Protein AF-A0A1I2WTQ1-F1 (afdb_monomer_lite)

Structure (mmCIF, N/CA/C/O backbone):
data_AF-A0A1I2WTQ1-F1
#
_entry.id   AF-A0A1I2WTQ1-F1
#
loop_
_atom_site.group_PDB
_atom_site.id
_atom_site.type_symbol
_atom_site.label_atom_id
_atom_site.label_alt_id
_atom_site.label_comp_id
_atom_site.label_asym_id
_atom_site.label_entity_id
_atom_site.label_seq_id
_atom_site.pdbx_PDB_ins_code
_atom_site.Cartn_x
_atom_site.Cartn_y
_atom_site.Cartn_z
_atom_site.occupancy
_atom_site.B_iso_or_equiv
_atom_site.auth_seq_id
_atom_site.auth_comp_id
_atom_site.auth_asym_id
_atom_site.auth_atom_id
_atom_site.pdbx_PDB_model_num
ATOM 1 N N . MET A 1 1 ? 12.953 -8.438 24.489 1.00 41.16 1 MET A N 1
ATOM 2 C CA . MET A 1 1 ? 12.276 -7.144 24.295 1.00 41.16 1 MET A CA 1
ATOM 3 C C . MET A 1 1 ? 11.115 -7.416 23.364 1.00 41.16 1 MET A C 1
AT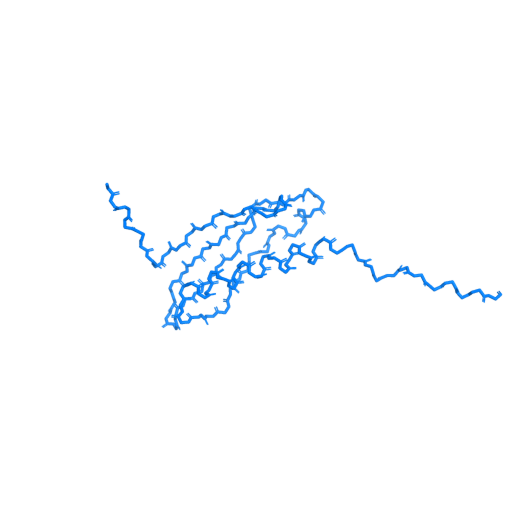OM 5 O O . MET A 1 1 ? 11.358 -7.878 22.263 1.00 41.16 1 MET A O 1
ATOM 9 N N . GLN A 1 2 ? 9.882 -7.321 23.861 1.00 37.66 2 GLN A N 1
ATOM 10 C CA . GLN A 1 2 ? 8.686 -7.475 23.035 1.00 37.66 2 GLN A CA 1
ATOM 11 C C . GLN A 1 2 ? 8.432 -6.116 22.392 1.00 37.66 2 GLN A C 1
ATOM 13 O O . GLN A 1 2 ? 8.081 -5.168 23.091 1.00 37.66 2 GLN A O 1
ATOM 18 N N . GLU A 1 3 ? 8.693 -6.004 21.094 1.00 44.84 3 GLU A N 1
ATOM 19 C CA . GLU A 1 3 ? 8.280 -4.845 20.311 1.00 44.84 3 GLU A CA 1
ATOM 20 C C . GLU A 1 3 ? 6.750 -4.790 20.360 1.00 44.84 3 GLU A C 1
ATOM 22 O O . GLU A 1 3 ? 6.052 -5.660 19.838 1.00 44.84 3 GLU A O 1
ATOM 27 N N . GLN A 1 4 ? 6.229 -3.811 21.101 1.00 39.19 4 GLN A N 1
ATOM 28 C CA . GLN A 1 4 ? 4.823 -3.437 21.066 1.00 39.19 4 GLN A CA 1
ATOM 29 C C . GLN A 1 4 ? 4.533 -2.934 19.654 1.00 39.19 4 GLN A C 1
ATOM 31 O O . GLN A 1 4 ? 4.738 -1.765 19.343 1.00 39.19 4 GLN A O 1
ATOM 36 N N . TYR A 1 5 ? 4.072 -3.832 18.789 1.00 40.84 5 TYR A N 1
ATOM 37 C CA . TYR A 1 5 ? 3.409 -3.451 17.556 1.00 40.84 5 TYR A CA 1
ATOM 38 C C . TYR A 1 5 ? 2.127 -2.720 17.950 1.00 40.84 5 TYR A C 1
ATOM 40 O O . TYR A 1 5 ? 1.118 -3.339 18.293 1.00 40.84 5 TYR A O 1
ATOM 48 N N . SER A 1 6 ? 2.179 -1.391 17.955 1.00 43.34 6 SER A N 1
ATOM 49 C CA . SER A 1 6 ? 0.983 -0.562 17.954 1.00 43.34 6 SER A CA 1
ATOM 50 C C . SER A 1 6 ? 0.174 -0.934 16.713 1.00 43.34 6 SER A C 1
ATOM 52 O O . SER A 1 6 ? 0.453 -0.471 15.613 1.00 43.34 6 SER A O 1
ATOM 54 N N . LEU A 1 7 ? -0.834 -1.790 16.894 1.00 48.22 7 LEU A N 1
ATOM 55 C CA . LEU A 1 7 ? -1.783 -2.244 15.866 1.00 48.22 7 LEU A CA 1
ATOM 56 C C . LEU A 1 7 ? -2.511 -1.092 15.137 1.00 48.22 7 LEU A C 1
ATOM 58 O O . LEU A 1 7 ? -3.206 -1.345 14.158 1.00 48.22 7 LEU A O 1
ATOM 62 N N . ALA A 1 8 ? -2.362 0.150 15.608 1.00 47.19 8 ALA A N 1
ATOM 63 C CA . ALA A 1 8 ? -2.997 1.346 15.065 1.00 47.19 8 ALA A CA 1
ATOM 64 C C . ALA A 1 8 ? -2.308 1.912 13.806 1.00 47.19 8 ALA A C 1
ATOM 66 O O . ALA A 1 8 ? -2.941 2.648 13.054 1.00 47.19 8 ALA A O 1
ATOM 67 N N . THR A 1 9 ? -1.045 1.560 13.550 1.00 57.44 9 THR A N 1
ATOM 68 C CA . THR A 1 9 ? -0.284 2.038 12.384 1.00 57.44 9 THR A CA 1
ATOM 69 C C . THR A 1 9 ? 0.669 0.945 11.918 1.00 57.44 9 THR A C 1
ATOM 71 O O . THR A 1 9 ? 1.803 0.854 12.385 1.00 57.44 9 THR A O 1
ATOM 74 N N . ALA A 1 10 ? 0.188 0.073 11.034 1.00 66.75 10 ALA A N 1
ATOM 75 C CA . ALA A 1 10 ? 1.056 -0.841 10.304 1.00 66.75 10 ALA A CA 1
ATOM 76 C C . ALA A 1 10 ? 1.622 -0.090 9.096 1.00 66.75 10 ALA A C 1
ATOM 78 O O . ALA A 1 10 ? 0.841 0.417 8.298 1.00 66.75 10 ALA A O 1
ATOM 79 N N . ASP A 1 11 ? 2.945 -0.010 9.001 1.00 79.62 11 ASP A N 1
ATOM 80 C CA . ASP A 1 11 ? 3.682 0.436 7.821 1.00 79.62 11 ASP A CA 1
ATOM 81 C C . ASP A 1 11 ? 4.482 -0.768 7.315 1.00 79.62 11 ASP A C 1
ATOM 83 O O . ASP A 1 11 ? 5.332 -1.301 8.032 1.00 79.62 11 ASP A O 1
ATOM 87 N N . GLU A 1 12 ? 4.146 -1.263 6.127 1.00 87.31 12 GLU A N 1
ATOM 88 C CA . GLU A 1 12 ? 4.827 -2.393 5.502 1.00 87.31 12 GLU A CA 1
ATOM 89 C C . GLU A 1 12 ? 5.293 -2.006 4.104 1.00 87.31 12 GLU A C 1
ATOM 91 O O . GLU A 1 12 ? 4.495 -1.666 3.235 1.00 87.31 12 GLU A O 1
ATOM 96 N N . THR A 1 13 ? 6.594 -2.134 3.857 1.00 90.38 13 THR A N 1
ATOM 97 C CA . THR A 1 13 ? 7.136 -2.056 2.500 1.00 90.38 13 THR A CA 1
ATOM 98 C C . THR A 1 13 ? 7.247 -3.454 1.913 1.00 90.38 13 THR A C 1
ATOM 100 O O . THR A 1 13 ? 7.868 -4.339 2.504 1.00 90.38 13 THR A O 1
ATOM 103 N N . ARG A 1 14 ? 6.678 -3.646 0.724 1.00 90.31 14 ARG A N 1
ATOM 104 C CA . ARG A 1 14 ? 6.636 -4.927 0.031 1.00 90.31 14 ARG A CA 1
ATOM 105 C C . ARG A 1 14 ? 7.169 -4.805 -1.387 1.00 90.31 14 ARG A C 1
ATOM 107 O O . ARG A 1 14 ? 6.871 -3.860 -2.113 1.00 90.31 14 ARG A O 1
ATOM 114 N N . THR A 1 15 ? 7.920 -5.826 -1.788 1.00 91.69 15 THR A N 1
ATOM 115 C CA . THR A 1 15 ? 8.416 -5.986 -3.155 1.00 91.69 15 THR A CA 1
ATOM 116 C C . THR A 1 15 ? 7.676 -7.129 -3.827 1.00 91.69 15 THR A C 1
ATOM 118 O O . THR A 1 15 ? 7.624 -8.240 -3.300 1.00 91.69 15 THR A O 1
ATOM 121 N N . THR A 1 16 ? 7.093 -6.869 -4.991 1.00 89.19 16 THR A N 1
ATOM 122 C CA . THR A 1 16 ? 6.411 -7.868 -5.817 1.00 89.19 16 THR A CA 1
ATOM 123 C C . THR A 1 16 ? 6.808 -7.642 -7.266 1.00 89.19 16 THR A C 1
ATOM 125 O O . THR A 1 16 ? 6.511 -6.596 -7.823 1.00 89.19 16 THR A O 1
ATOM 128 N N . ASP A 1 17 ? 7.492 -8.612 -7.876 1.00 86.19 17 ASP A N 1
ATOM 129 C CA . ASP A 1 17 ? 7.888 -8.566 -9.294 1.00 86.19 17 ASP A CA 1
ATOM 130 C C . ASP A 1 17 ? 8.697 -7.328 -9.717 1.00 86.19 17 ASP A C 1
ATOM 132 O O . ASP A 1 17 ? 8.494 -6.754 -10.779 1.00 86.19 17 ASP A O 1
ATOM 136 N N . GLY A 1 18 ? 9.597 -6.865 -8.852 1.00 87.62 18 GLY A N 1
ATOM 137 C CA . GLY A 1 18 ? 10.379 -5.653 -9.116 1.00 87.62 18 GLY A CA 1
ATOM 138 C C . GLY A 1 18 ? 9.614 -4.342 -8.898 1.00 87.62 18 GLY A C 1
ATOM 139 O O . GLY A 1 18 ? 10.220 -3.280 -8.994 1.00 87.62 18 GLY A O 1
ATOM 140 N N . TYR A 1 19 ? 8.332 -4.399 -8.531 1.00 89.81 19 TYR A N 1
ATOM 141 C CA . TYR A 1 19 ? 7.586 -3.258 -8.009 1.00 89.81 19 TYR A CA 1
ATOM 142 C C . TYR A 1 19 ? 7.732 -3.206 -6.491 1.00 89.81 19 TYR A C 1
ATOM 144 O O . TYR A 1 19 ? 7.556 -4.215 -5.805 1.00 89.81 19 TYR A O 1
ATOM 152 N N . VAL A 1 20 ? 8.041 -2.028 -5.965 1.00 91.56 20 VAL A N 1
ATOM 153 C CA . VAL A 1 20 ? 8.180 -1.758 -4.536 1.00 91.56 20 VAL A CA 1
ATOM 154 C C . VAL A 1 20 ? 7.108 -0.766 -4.132 1.00 91.56 20 VAL A C 1
ATOM 156 O O . VAL A 1 20 ? 7.013 0.322 -4.700 1.00 91.56 20 VAL A O 1
ATOM 159 N N . TYR A 1 21 ? 6.315 -1.131 -3.136 1.00 91.62 21 TYR A N 1
ATOM 160 C CA . TYR A 1 21 ? 5.257 -0.288 -2.602 1.00 91.62 21 TYR A CA 1
ATOM 161 C C . TYR A 1 21 ? 5.210 -0.368 -1.084 1.00 91.62 21 TYR A C 1
ATOM 163 O O . TYR A 1 21 ? 5.602 -1.365 -0.480 1.00 91.62 21 TYR A O 1
ATOM 171 N N . ASN A 1 22 ? 4.719 0.698 -0.475 1.00 92.50 22 ASN A N 1
ATOM 172 C CA . ASN A 1 22 ? 4.417 0.777 0.938 1.00 92.50 22 ASN A CA 1
ATOM 173 C C . ASN A 1 22 ? 2.904 0.674 1.144 1.00 92.50 22 ASN A C 1
ATOM 175 O O . ASN A 1 22 ? 2.131 1.252 0.380 1.00 92.50 22 ASN A O 1
ATOM 179 N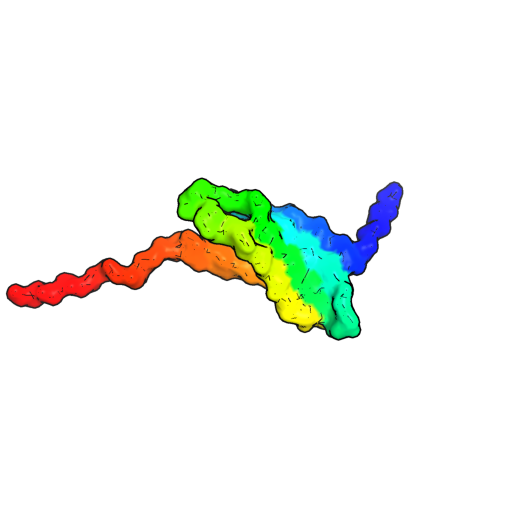 N . VAL A 1 23 ? 2.497 -0.063 2.171 1.00 92.69 23 VAL A N 1
ATOM 180 C CA . VAL A 1 23 ? 1.138 -0.083 2.697 1.00 92.69 23 VAL A CA 1
ATOM 181 C C . VAL A 1 23 ? 1.183 0.486 4.103 1.00 92.69 23 VAL A C 1
ATOM 183 O O . VAL A 1 23 ? 1.791 -0.108 4.992 1.00 92.69 23 VAL A O 1
ATOM 186 N N . SER A 1 24 ? 0.491 1.598 4.313 1.00 92.06 24 SER A N 1
ATOM 187 C CA . SER A 1 24 ? 0.301 2.193 5.630 1.00 92.06 24 SER A CA 1
ATOM 188 C C . SER A 1 24 ? -1.167 2.131 6.034 1.00 92.06 24 SER A C 1
ATOM 190 O O . SER A 1 24 ? -2.056 2.381 5.227 1.00 92.06 24 SER A O 1
ATOM 192 N N . VAL A 1 25 ? -1.458 1.784 7.284 1.00 92.50 25 VAL A N 1
ATOM 193 C CA . VAL A 1 25 ? -2.826 1.802 7.822 1.00 92.50 25 VAL A CA 1
ATOM 194 C C . VAL A 1 25 ? -2.988 2.953 8.784 1.00 92.50 25 VAL A C 1
ATOM 196 O O . VAL A 1 25 ? -2.143 3.173 9.650 1.00 92.50 25 VAL A O 1
ATOM 199 N N . LYS A 1 26 ? -4.125 3.634 8.674 1.00 91.00 26 LYS A N 1
ATOM 200 C CA . LYS A 1 26 ? -4.585 4.615 9.649 1.00 91.00 26 LYS A CA 1
ATOM 201 C C . LYS A 1 26 ? -5.959 4.233 10.183 1.00 91.00 26 LYS A C 1
ATOM 203 O O . LYS A 1 26 ? -6.840 3.800 9.434 1.00 91.00 26 LYS A O 1
ATOM 208 N N . GLU A 1 27 ? -6.141 4.430 11.479 1.00 91.69 27 GLU A N 1
ATOM 209 C CA . GLU A 1 27 ? -7.462 4.446 12.097 1.00 91.69 27 GLU A CA 1
ATOM 210 C C . GLU A 1 27 ? -8.187 5.745 11.708 1.00 91.69 27 GLU A C 1
ATOM 212 O O . GLU A 1 27 ? -7.612 6.836 11.713 1.00 91.69 27 GLU A O 1
ATOM 217 N N . VAL A 1 28 ? -9.450 5.618 11.318 1.00 91.00 28 VAL A N 1
ATOM 218 C CA . VAL A 1 28 ? -10.367 6.703 10.955 1.00 91.00 28 VAL A CA 1
ATOM 219 C C . VAL A 1 28 ? -11.645 6.557 11.791 1.00 91.00 28 VAL A C 1
ATOM 221 O O . VAL A 1 28 ? -11.888 5.475 12.322 1.00 91.00 28 VAL A O 1
ATOM 224 N N . PRO A 1 29 ? -12.498 7.591 11.912 1.00 91.75 29 PRO A N 1
ATOM 225 C CA . PRO A 1 29 ? -13.672 7.539 12.794 1.00 91.75 29 PRO A CA 1
ATOM 226 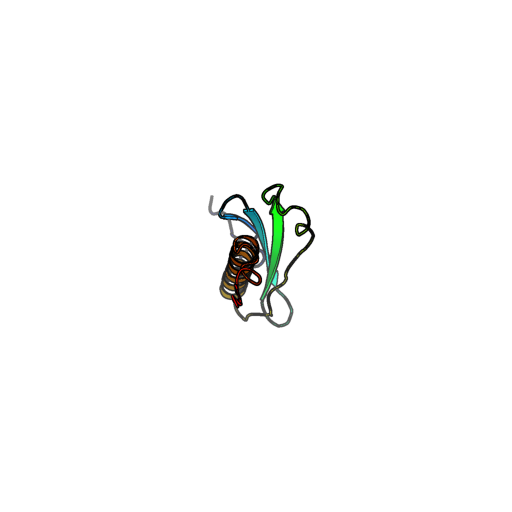C C . PRO A 1 29 ? -14.593 6.322 12.588 1.00 91.75 29 PRO A C 1
ATOM 228 O O . PRO A 1 29 ? -15.193 5.840 13.544 1.00 91.75 29 PRO A O 1
ATOM 231 N N . ASP A 1 30 ? -14.665 5.802 11.361 1.00 89.81 30 ASP A N 1
ATOM 232 C CA . ASP A 1 30 ? -15.528 4.682 10.968 1.00 89.81 30 ASP A CA 1
ATOM 233 C C . ASP A 1 30 ? -14.799 3.322 10.866 1.00 89.81 30 ASP A C 1
ATOM 235 O O . ASP A 1 30 ? -15.389 2.328 10.432 1.00 89.81 30 ASP A O 1
ATOM 239 N N . GLY A 1 31 ? -13.517 3.246 11.244 1.00 93.19 31 GLY A N 1
ATOM 240 C CA . GLY A 1 31 ? -12.725 2.012 11.204 1.00 93.19 31 GLY A 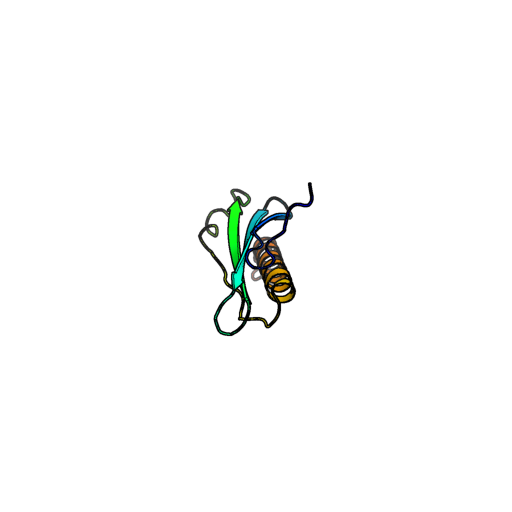CA 1
ATOM 241 C C . GLY A 1 31 ? -11.277 2.238 10.776 1.00 93.19 31 GLY A C 1
ATOM 242 O O . GLY A 1 31 ? -10.565 3.057 11.338 1.00 93.19 31 GLY A O 1
ATOM 243 N N . PHE A 1 32 ? -10.817 1.495 9.775 1.00 92.94 32 PHE A N 1
ATOM 244 C CA . PHE A 1 32 ? -9.437 1.509 9.298 1.00 92.94 32 PHE A CA 1
ATOM 245 C C . PHE A 1 32 ? -9.393 1.695 7.788 1.00 92.94 32 PHE A C 1
ATOM 247 O O . PHE A 1 32 ? -10.166 1.079 7.055 1.00 92.94 32 PHE A O 1
ATOM 254 N N . GLN A 1 33 ? -8.456 2.512 7.324 1.00 93.94 33 GLN A N 1
ATOM 255 C CA . GLN A 1 33 ? -8.136 2.674 5.909 1.00 93.94 33 GLN A CA 1
ATOM 256 C C . GLN A 1 33 ? -6.666 2.359 5.691 1.00 93.94 33 GLN A C 1
ATOM 258 O O . GLN A 1 33 ? -5.824 2.728 6.511 1.00 93.94 33 GLN A O 1
ATOM 263 N N . ALA A 1 34 ? -6.364 1.707 4.577 1.00 93.75 34 ALA A N 1
ATOM 264 C CA . ALA A 1 34 ? -4.999 1.474 4.144 1.00 93.75 34 ALA A CA 1
ATOM 265 C C . ALA A 1 34 ? -4.679 2.385 2.961 1.00 93.75 34 ALA A C 1
ATOM 267 O O . ALA A 1 34 ? -5.500 2.573 2.063 1.00 93.75 34 ALA A O 1
ATOM 268 N N . GLN A 1 35 ? -3.484 2.949 2.966 1.00 93.06 35 GLN A N 1
ATOM 269 C CA . GLN A 1 35 ? -2.916 3.711 1.876 1.00 93.06 35 GLN A CA 1
ATOM 270 C C . GLN A 1 35 ? -1.779 2.902 1.259 1.00 93.06 35 GLN A C 1
ATOM 272 O O . GLN A 1 35 ? -0.873 2.454 1.953 1.00 93.06 35 GLN A O 1
ATOM 277 N N . LEU A 1 36 ? -1.846 2.734 -0.053 1.00 92.56 36 LEU A N 1
ATOM 278 C CA . LEU A 1 36 ? -0.822 2.147 -0.896 1.00 92.56 36 LEU A CA 1
ATOM 279 C C . LEU A 1 36 ? -0.044 3.278 -1.575 1.00 92.56 36 LEU A C 1
ATOM 281 O O . LEU A 1 36 ? -0.647 4.137 -2.218 1.00 92.56 36 LEU A O 1
ATOM 285 N N . VAL A 1 37 ? 1.282 3.254 -1.475 1.00 90.62 37 VAL A N 1
ATOM 286 C CA . VAL A 1 37 ? 2.172 4.214 -2.141 1.00 90.62 37 VAL A CA 1
ATOM 287 C C . VAL A 1 37 ? 3.260 3.460 -2.893 1.00 90.62 37 VAL A C 1
ATOM 289 O O . VAL A 1 37 ? 3.995 2.674 -2.297 1.00 90.62 37 VAL A O 1
ATOM 292 N N . TRP A 1 38 ? 3.399 3.703 -4.194 1.00 90.62 38 TRP A N 1
ATOM 293 C CA . TRP A 1 38 ? 4.495 3.134 -4.978 1.00 90.62 38 TRP A CA 1
ATOM 294 C C . TRP A 1 38 ? 5.806 3.855 -4.657 1.00 90.62 38 TRP A C 1
ATOM 296 O O . TRP A 1 38 ? 5.904 5.072 -4.756 1.00 90.62 38 TRP A O 1
ATOM 306 N N . ILE A 1 39 ? 6.826 3.094 -4.264 1.00 89.25 39 ILE A N 1
ATOM 307 C CA . ILE A 1 39 ? 8.170 3.610 -3.963 1.00 89.25 39 ILE A CA 1
ATOM 308 C C . ILE A 1 39 ? 9.061 3.502 -5.200 1.00 89.25 39 ILE A C 1
ATOM 310 O O . ILE A 1 39 ? 9.844 4.398 -5.505 1.00 89.25 39 ILE A O 1
ATOM 314 N N . SER A 1 40 ? 8.981 2.370 -5.897 1.00 86.81 40 SER A N 1
ATOM 315 C CA . SER A 1 40 ? 9.787 2.093 -7.079 1.00 86.81 40 SER A CA 1
ATOM 316 C C . SER A 1 40 ? 9.054 1.120 -7.990 1.00 86.81 40 SER A C 1
ATOM 318 O O . SER A 1 40 ? 8.322 0.245 -7.534 1.00 86.81 40 SER A O 1
ATOM 320 N N . MET A 1 41 ? 9.256 1.266 -9.288 1.00 85.81 41 MET A N 1
ATOM 321 C CA . MET A 1 41 ? 8.722 0.376 -10.309 1.00 85.81 41 MET A CA 1
ATOM 322 C C . MET A 1 41 ? 9.743 0.269 -11.446 1.00 85.81 41 MET A C 1
ATOM 324 O O . MET A 1 41 ? 10.612 1.143 -11.559 1.00 85.81 41 MET A O 1
ATOM 328 N N . PRO A 1 42 ? 9.674 -0.780 -12.283 1.00 84.44 42 PRO A N 1
ATOM 329 C CA . PRO A 1 42 ? 10.527 -0.897 -13.459 1.00 84.44 42 PRO A CA 1
ATOM 330 C C . PRO A 1 42 ? 10.482 0.375 -14.319 1.00 84.44 42 PRO A C 1
ATOM 332 O O . PRO A 1 42 ? 9.430 1.000 -14.454 1.00 84.44 42 PRO A O 1
ATOM 335 N N . ALA A 1 43 ? 11.620 0.755 -14.912 1.00 77.75 43 ALA A N 1
ATOM 336 C CA . ALA A 1 43 ? 11.774 2.014 -15.653 1.00 77.75 43 ALA A CA 1
ATOM 337 C C . ALA A 1 43 ? 10.727 2.198 -16.769 1.00 77.75 43 ALA A C 1
ATOM 339 O O . ALA A 1 43 ? 10.277 3.310 -17.024 1.00 77.75 43 ALA A O 1
ATOM 340 N N . GLU A 1 44 ? 10.280 1.094 -17.368 1.00 73.19 44 GLU A N 1
ATOM 341 C CA . GLU A 1 44 ? 9.235 1.028 -18.400 1.00 73.19 44 GLU A CA 1
ATOM 342 C C . GLU A 1 44 ? 7.837 1.455 -17.907 1.00 73.19 44 GLU A C 1
ATOM 344 O O . GLU A 1 44 ? 6.901 1.548 -18.700 1.00 73.19 44 GLU A O 1
ATOM 349 N N . ARG A 1 45 ? 7.671 1.674 -16.596 1.00 72.19 45 ARG A N 1
ATOM 350 C CA . ARG A 1 45 ? 6.392 1.992 -15.947 1.00 72.19 45 ARG A CA 1
ATOM 351 C C . ARG A 1 45 ? 6.424 3.242 -15.074 1.00 72.19 45 ARG A C 1
ATOM 353 O O . ARG A 1 45 ? 5.367 3.620 -14.584 1.00 72.19 45 ARG A O 1
ATOM 360 N N . MET A 1 46 ? 7.572 3.921 -14.933 1.00 69.19 46 MET A N 1
ATOM 361 C CA . MET A 1 46 ? 7.742 5.111 -14.071 1.00 69.19 46 MET A CA 1
ATOM 362 C C . MET A 1 46 ? 6.748 6.253 -14.348 1.00 69.19 46 MET A C 1
ATOM 364 O O . MET A 1 46 ? 6.548 7.105 -13.489 1.00 69.19 46 MET A O 1
ATOM 368 N N . GLU A 1 47 ? 6.091 6.251 -15.506 1.00 68.31 47 GLU A N 1
ATOM 369 C CA . GLU A 1 47 ? 5.017 7.180 -15.878 1.00 68.31 47 GLU A CA 1
ATOM 370 C C . GLU A 1 47 ? 3.779 7.077 -14.959 1.00 68.31 47 GLU A C 1
ATOM 372 O O . GLU A 1 47 ? 2.984 8.011 -14.888 1.00 68.31 47 GLU A O 1
ATOM 377 N N . HIS A 1 48 ? 3.629 5.967 -14.225 1.00 65.12 48 HIS A N 1
ATOM 378 C CA . HIS A 1 48 ? 2.499 5.683 -13.332 1.00 65.12 48 HIS A CA 1
ATOM 379 C C . HIS A 1 48 ? 2.840 5.788 -11.830 1.00 65.12 48 HIS A C 1
ATOM 381 O O . HIS A 1 48 ? 2.021 5.415 -10.991 1.00 65.12 48 HIS A O 1
ATOM 387 N N . LEU A 1 49 ? 4.036 6.279 -11.472 1.00 65.81 49 LEU A N 1
ATOM 388 C CA . LEU A 1 49 ? 4.564 6.258 -10.095 1.00 65.81 49 LEU A CA 1
ATOM 389 C C . LEU A 1 49 ? 3.799 7.166 -9.111 1.00 65.81 49 LEU A C 1
ATOM 391 O O . LEU A 1 49 ? 3.834 6.913 -7.911 1.00 65.81 49 LEU A O 1
ATOM 395 N N . ASP A 1 50 ? 3.075 8.180 -9.589 1.00 61.69 50 ASP A N 1
ATOM 396 C CA . ASP A 1 50 ? 2.417 9.181 -8.726 1.00 61.69 50 ASP A CA 1
ATOM 397 C C . ASP A 1 50 ? 1.085 8.704 -8.101 1.00 61.69 50 ASP A C 1
ATOM 399 O O . ASP A 1 50 ? 0.367 9.461 -7.449 1.00 61.69 50 ASP A O 1
ATOM 403 N N . GLU A 1 51 ? 0.715 7.437 -8.293 1.00 71.00 51 GLU A N 1
ATOM 404 C CA . GLU A 1 51 ? -0.585 6.927 -7.862 1.00 71.00 51 GLU A CA 1
ATOM 405 C C . GLU A 1 51 ? -0.544 6.427 -6.407 1.00 71.00 51 GLU A C 1
ATOM 407 O O . GLU A 1 51 ? -0.296 5.254 -6.128 1.00 71.00 51 GLU A O 1
ATOM 412 N N . ALA A 1 52 ? -0.815 7.316 -5.449 1.00 84.25 52 ALA A N 1
ATOM 413 C CA . ALA A 1 52 ? -1.190 6.888 -4.103 1.00 84.25 52 ALA A CA 1
ATOM 414 C C . ALA A 1 52 ? -2.651 6.410 -4.113 1.00 84.25 52 ALA A C 1
ATOM 416 O O . ALA A 1 52 ? -3.562 7.166 -4.455 1.00 84.25 52 ALA A O 1
ATOM 417 N N . MET A 1 53 ? -2.895 5.165 -3.709 1.00 89.06 53 MET A N 1
ATOM 418 C CA . MET A 1 53 ? -4.243 4.597 -3.628 1.00 89.06 53 MET A CA 1
ATOM 419 C C . MET A 1 53 ? -4.669 4.463 -2.172 1.00 89.06 53 MET A C 1
ATOM 421 O O . MET A 1 53 ? -3.861 4.162 -1.302 1.00 89.06 53 MET A O 1
ATOM 425 N N . THR A 1 54 ? -5.946 4.691 -1.881 1.00 91.88 54 THR A N 1
ATOM 426 C CA . THR A 1 54 ? -6.505 4.486 -0.538 1.00 91.88 54 THR A CA 1
ATOM 427 C C . THR A 1 54 ? -7.661 3.508 -0.634 1.00 91.88 54 THR A C 1
ATOM 429 O O . THR A 1 54 ? -8.505 3.634 -1.521 1.00 91.88 54 THR A O 1
ATOM 432 N N . THR A 1 55 ? -7.689 2.526 0.259 1.00 92.62 55 THR A N 1
ATOM 433 C CA . THR A 1 55 ? -8.776 1.555 0.332 1.00 92.62 55 THR A CA 1
ATOM 434 C C . THR A 1 55 ? -10.040 2.193 0.904 1.00 92.62 55 THR A C 1
ATOM 436 O O . THR A 1 55 ? -10.010 3.249 1.543 1.00 92.62 55 THR A O 1
ATOM 439 N N . THR A 1 56 ? -11.182 1.540 0.697 1.00 93.75 56 THR A N 1
ATOM 440 C CA . THR A 1 56 ? -12.396 1.867 1.451 1.00 93.75 56 THR A CA 1
ATOM 441 C C . THR A 1 56 ? -12.179 1.656 2.951 1.00 93.75 56 THR A C 1
ATOM 443 O O . THR A 1 56 ? -11.228 1.004 3.376 1.00 93.75 56 THR A O 1
ATOM 446 N N . THR A 1 57 ? -13.075 2.182 3.782 1.00 95.00 57 THR A N 1
ATOM 447 C CA . THR A 1 57 ? -13.002 1.948 5.228 1.00 95.00 57 THR A CA 1
ATOM 448 C C . THR A 1 57 ? -13.418 0.518 5.572 1.00 95.00 57 THR A C 1
ATOM 450 O O . THR A 1 57 ? -14.466 0.049 5.132 1.00 95.00 57 THR A O 1
ATOM 453 N N . PHE A 1 58 ? -12.622 -0.160 6.397 1.00 93.06 58 PHE A N 1
ATOM 454 C CA . PHE A 1 58 ? -12.897 -1.498 6.918 1.00 93.06 58 PHE A CA 1
ATOM 455 C C . PHE A 1 58 ? -12.983 -1.488 8.442 1.00 93.06 58 PHE A C 1
ATOM 457 O O . PHE A 1 58 ? -12.267 -0.757 9.114 1.00 93.06 58 PHE A O 1
ATOM 464 N N . HIS A 1 59 ? -13.773 -2.393 9.019 1.00 92.56 59 HIS A N 1
ATOM 465 C CA . HIS A 1 59 ? -13.845 -2.563 10.478 1.00 92.56 59 HIS A CA 1
ATOM 466 C C . HIS A 1 59 ? -12.585 -3.196 11.100 1.00 92.56 59 HIS A C 1
ATOM 468 O O . HIS A 1 59 ? -12.489 -3.321 12.317 1.00 92.56 59 HIS A O 1
ATOM 474 N N . SER A 1 60 ? -11.621 -3.626 10.281 1.00 91.50 60 SER A N 1
ATOM 475 C CA . SER A 1 60 ? -10.380 -4.256 10.730 1.00 91.50 60 SER A CA 1
ATOM 476 C C . SER A 1 60 ? -9.190 -3.734 9.936 1.00 91.50 60 SER A C 1
ATOM 478 O O . SER A 1 60 ? -9.206 -3.772 8.705 1.00 91.50 60 SER A O 1
ATOM 480 N N . ALA A 1 61 ? -8.120 -3.355 10.640 1.00 89.06 61 ALA A N 1
ATOM 481 C CA . ALA A 1 61 ? -6.836 -3.006 10.036 1.00 89.06 61 ALA A CA 1
ATOM 482 C C . ALA A 1 61 ? -6.319 -4.117 9.110 1.00 89.06 61 ALA A C 1
ATOM 484 O O . ALA A 1 61 ? -5.863 -3.846 8.005 1.00 89.06 61 ALA A O 1
ATOM 485 N N . ARG A 1 62 ? -6.473 -5.388 9.507 1.00 90.94 62 ARG A N 1
ATOM 486 C CA . ARG A 1 62 ? -6.041 -6.534 8.695 1.00 90.94 62 ARG A CA 1
ATOM 487 C C . ARG A 1 62 ? -6.795 -6.625 7.367 1.00 90.94 62 ARG A C 1
ATOM 489 O O . ARG A 1 62 ? -6.190 -6.983 6.363 1.00 90.94 62 ARG A O 1
ATOM 496 N N . ALA A 1 63 ? -8.092 -6.315 7.367 1.00 92.94 63 ALA A N 1
ATOM 497 C CA . ALA A 1 63 ? -8.889 -6.296 6.143 1.00 92.94 63 ALA A CA 1
ATOM 498 C C . ALA A 1 63 ? -8.452 -5.150 5.220 1.00 92.94 63 ALA A C 1
ATOM 500 O O . ALA A 1 63 ? -8.255 -5.379 4.032 1.00 92.94 63 ALA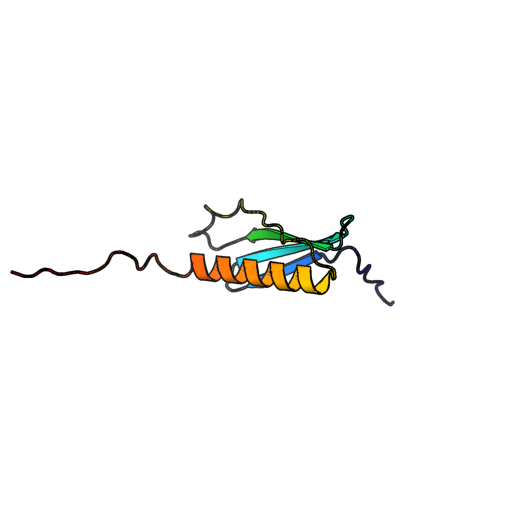 A O 1
ATOM 501 N N . ALA A 1 64 ? -8.196 -3.961 5.777 1.00 93.19 64 ALA A N 1
ATOM 502 C CA . ALA A 1 64 ? -7.674 -2.833 5.011 1.00 93.19 64 ALA A CA 1
ATOM 503 C C . ALA A 1 64 ? -6.299 -3.139 4.380 1.00 93.19 64 ALA A C 1
ATOM 505 O O . ALA A 1 64 ? -6.087 -2.829 3.212 1.00 93.19 64 ALA A O 1
ATOM 506 N N . ILE A 1 65 ? -5.390 -3.796 5.115 1.00 91.69 65 ILE A N 1
ATOM 507 C CA . ILE A 1 65 ? -4.073 -4.228 4.600 1.00 91.69 65 ILE A CA 1
ATOM 508 C C . ILE A 1 65 ? -4.235 -5.234 3.465 1.00 91.69 65 ILE A C 1
ATOM 510 O O . ILE A 1 65 ? -3.616 -5.086 2.414 1.00 91.69 65 ILE A O 1
ATOM 514 N N . ALA A 1 66 ? -5.067 -6.260 3.669 1.00 92.69 66 ALA A N 1
ATOM 515 C CA . ALA A 1 66 ? -5.312 -7.274 2.650 1.00 92.69 66 ALA A CA 1
ATOM 516 C C . ALA A 1 66 ? -5.847 -6.643 1.358 1.00 92.69 66 ALA A C 1
ATOM 518 O O . ALA A 1 66 ? -5.360 -6.976 0.282 1.00 92.69 66 ALA A O 1
ATOM 519 N N . GLU A 1 67 ? -6.766 -5.683 1.474 1.00 95.19 67 GLU A N 1
ATOM 520 C CA . GLU A 1 67 ? -7.299 -4.946 0.330 1.00 95.19 67 GLU A CA 1
ATOM 521 C C . GLU A 1 67 ? -6.228 -4.109 -0.378 1.00 95.19 67 GLU A C 1
ATOM 523 O O . GLU A 1 67 ? -6.125 -4.148 -1.600 1.00 95.19 67 GLU A O 1
ATOM 528 N N . ALA A 1 68 ? -5.373 -3.399 0.363 1.00 93.31 68 ALA A N 1
ATOM 529 C CA . ALA A 1 68 ? -4.286 -2.628 -0.243 1.00 93.31 68 ALA A CA 1
ATOM 530 C C . ALA A 1 68 ? -3.313 -3.520 -1.033 1.00 93.31 68 ALA A C 1
ATOM 532 O O . ALA A 1 68 ? -2.865 -3.135 -2.113 1.00 93.31 68 ALA A O 1
ATOM 533 N N . HIS A 1 69 ? -3.023 -4.731 -0.542 1.00 93.06 69 HIS A N 1
ATOM 534 C CA . HIS A 1 69 ? -2.225 -5.701 -1.296 1.00 93.06 69 HIS A CA 1
ATOM 535 C C . HIS A 1 69 ? -2.949 -6.223 -2.537 1.00 93.06 69 HIS A C 1
ATOM 537 O O . HIS A 1 69 ? -2.303 -6.384 -3.572 1.00 93.06 69 HIS A O 1
ATOM 543 N N . SER A 1 70 ? -4.257 -6.481 -2.456 1.00 94.31 70 SER A N 1
ATOM 544 C CA . SER A 1 70 ? -5.069 -6.855 -3.621 1.00 94.31 70 SER A CA 1
ATOM 545 C C . SER A 1 70 ? -5.000 -5.777 -4.701 1.00 94.31 70 SER A C 1
ATOM 547 O O . SER A 1 70 ? -4.617 -6.084 -5.827 1.00 94.31 70 SER A O 1
ATOM 549 N N . LEU A 1 71 ? -5.217 -4.509 -4.336 1.00 92.44 71 LEU A N 1
ATOM 550 C CA . LEU A 1 71 ? -5.122 -3.372 -5.258 1.00 92.44 71 LEU A CA 1
ATOM 551 C C . LEU A 1 71 ? -3.733 -3.261 -5.897 1.00 92.44 71 LEU A C 1
ATOM 553 O O . LEU A 1 71 ? -3.614 -3.044 -7.103 1.00 92.44 71 LEU A O 1
ATOM 557 N N . ALA A 1 72 ? -2.667 -3.444 -5.111 1.00 91.50 72 ALA A N 1
ATOM 558 C CA . ALA A 1 72 ? -1.303 -3.438 -5.633 1.00 91.50 72 ALA A CA 1
ATOM 559 C C . ALA A 1 72 ? -1.094 -4.542 -6.679 1.00 91.50 72 ALA A C 1
ATOM 561 O O . ALA A 1 72 ? -0.508 -4.304 -7.736 1.00 91.50 72 ALA A O 1
ATOM 562 N N . LEU A 1 73 ? -1.590 -5.751 -6.404 1.00 91.81 73 LEU A N 1
ATOM 563 C CA . LEU A 1 73 ? -1.504 -6.877 -7.329 1.00 91.81 73 LEU A CA 1
ATOM 564 C C . LEU A 1 73 ? -2.308 -6.626 -8.604 1.00 91.81 73 LEU A C 1
ATOM 566 O O . LEU A 1 73 ? -1.793 -6.889 -9.686 1.00 91.81 73 LEU A O 1
ATOM 570 N N . GLU A 1 74 ? -3.518 -6.081 -8.499 1.00 91.06 74 GLU A N 1
ATOM 571 C CA . GLU A 1 74 ? -4.343 -5.724 -9.657 1.00 91.06 74 GLU A CA 1
ATOM 572 C C . GLU A 1 74 ? -3.633 -4.718 -10.566 1.00 91.06 74 GLU A C 1
ATOM 574 O O . GLU A 1 74 ? -3.613 -4.902 -11.781 1.00 91.06 74 GLU A O 1
ATOM 579 N N . ARG A 1 75 ? -2.968 -3.702 -9.998 1.00 88.75 75 ARG A N 1
ATOM 580 C CA . ARG A 1 75 ? -2.175 -2.739 -10.781 1.00 88.75 75 ARG A CA 1
ATOM 581 C C . ARG A 1 75 ? -0.959 -3.372 -11.431 1.00 88.75 75 ARG A C 1
ATOM 583 O O . ARG A 1 75 ? -0.735 -3.158 -12.617 1.00 88.75 75 ARG A O 1
ATOM 590 N N . ILE A 1 76 ? -0.212 -4.194 -10.695 1.00 88.62 76 ILE A N 1
ATOM 591 C CA . ILE A 1 76 ? 0.929 -4.929 -11.255 1.00 88.62 76 ILE A CA 1
ATOM 592 C C . ILE A 1 76 ? 0.473 -5.804 -12.422 1.00 88.62 76 ILE A C 1
ATOM 594 O O . ILE A 1 76 ? 1.135 -5.828 -13.456 1.00 88.62 76 ILE A O 1
ATOM 598 N N . LEU A 1 77 ? -0.651 -6.509 -12.282 1.00 88.62 77 LEU A N 1
ATOM 599 C CA . LEU A 1 77 ? -1.212 -7.330 -13.351 1.00 88.62 77 LEU A CA 1
ATOM 600 C C . LEU A 1 77 ? -1.641 -6.469 -14.544 1.00 88.62 77 LEU A C 1
ATOM 602 O O . LEU A 1 77 ? -1.207 -6.751 -15.656 1.00 88.62 77 LEU A O 1
ATOM 606 N N . ALA A 1 78 ? -2.376 -5.379 -14.318 1.00 86.12 78 ALA A N 1
ATOM 607 C CA . ALA A 1 78 ? -2.797 -4.460 -15.377 1.00 86.12 78 ALA A CA 1
ATOM 608 C C . ALA A 1 78 ? -1.610 -3.834 -16.132 1.00 86.12 78 ALA A C 1
ATOM 610 O O . ALA A 1 78 ? -1.666 -3.655 -17.343 1.00 86.12 78 ALA A O 1
ATOM 611 N N . TRP A 1 79 ? -0.509 -3.527 -15.442 1.00 85.00 79 TRP A N 1
ATOM 612 C CA . TRP A 1 79 ? 0.716 -3.023 -16.073 1.00 85.00 79 TRP A CA 1
ATOM 613 C C . TRP A 1 79 ? 1.524 -4.105 -16.781 1.00 85.00 79 TRP A C 1
ATOM 615 O O . TRP A 1 79 ? 2.323 -3.790 -17.668 1.00 85.00 79 TRP A O 1
ATOM 625 N N . ARG A 1 80 ? 1.372 -5.368 -16.380 1.00 79.06 80 ARG A N 1
ATOM 626 C CA . ARG A 1 80 ? 2.005 -6.496 -17.063 1.00 79.06 80 ARG A CA 1
ATOM 627 C C . ARG A 1 80 ? 1.279 -6.893 -18.321 1.00 79.06 80 ARG A C 1
ATOM 629 O O . ARG A 1 80 ? 1.959 -7.350 -19.231 1.00 79.06 80 ARG A O 1
ATOM 636 N N . GLU A 1 81 ? -0.046 -6.785 -18.358 1.00 75.44 81 GLU A N 1
ATOM 637 C CA . GLU A 1 81 ? -0.791 -7.084 -19.570 1.00 75.44 81 GLU A CA 1
ATOM 638 C C . GLU A 1 81 ? -0.297 -6.122 -20.661 1.00 75.44 81 GLU A C 1
ATOM 640 O O . GLU A 1 81 ? -0.540 -4.914 -20.581 1.00 75.44 81 GLU A O 1
ATOM 645 N N . PRO A 1 82 ? 0.462 -6.603 -21.670 1.00 56.81 82 PRO A N 1
ATOM 646 C CA . PRO A 1 82 ? 0.704 -5.770 -22.831 1.00 56.81 82 PRO A CA 1
ATOM 647 C C . PRO A 1 82 ? -0.681 -5.511 -23.404 1.00 56.81 82 PRO A C 1
ATOM 649 O O . PRO A 1 82 ? -1.437 -6.475 -23.520 1.00 56.81 82 PRO A O 1
ATOM 652 N N . SER A 1 83 ? -1.029 -4.257 -23.710 1.00 50.94 83 SER A N 1
ATOM 653 C CA . SER A 1 83 ? -2.290 -3.887 -24.362 1.00 50.94 83 SER A CA 1
ATOM 654 C C . SER A 1 83 ? -2.573 -4.818 -25.546 1.00 50.94 83 SER A C 1
ATOM 656 O O . SER A 1 83 ? -2.217 -4.531 -26.683 1.00 50.94 83 SER A O 1
ATOM 658 N N . SER A 1 84 ? -3.218 -5.952 -25.285 1.00 51.25 84 SER A N 1
ATOM 659 C CA . SER A 1 84 ? -3.542 -6.995 -26.258 1.00 51.25 84 SER A CA 1
ATOM 660 C C . SER A 1 84 ? -4.962 -6.752 -26.732 1.00 51.25 84 SER A C 1
ATOM 662 O O . SER A 1 84 ? -5.796 -7.645 -26.817 1.00 51.25 84 SER A O 1
ATOM 664 N N . ALA A 1 85 ? -5.233 -5.486 -27.017 1.00 53.44 85 ALA A N 1
ATOM 665 C CA . ALA A 1 85 ? -6.411 -5.018 -27.701 1.00 53.44 85 ALA A CA 1
ATOM 666 C C . ALA A 1 85 ? -5.902 -4.137 -28.840 1.00 53.44 85 ALA A C 1
ATOM 668 O O . ALA A 1 85 ? -5.864 -2.921 -28.687 1.00 53.44 85 ALA A O 1
ATOM 669 N N . HIS A 1 86 ? -5.408 -4.783 -29.906 1.00 51.78 86 HIS A N 1
ATOM 670 C CA . HIS A 1 86 ? -5.479 -4.392 -31.331 1.00 51.78 86 HIS A CA 1
ATOM 671 C C . HIS A 1 86 ? -4.379 -5.075 -32.178 1.00 51.78 86 HIS A C 1
ATOM 673 O O . HIS A 1 86 ? -3.595 -4.413 -32.844 1.00 51.78 86 HIS A O 1
ATOM 679 N N . GLN A 1 87 ? -4.343 -6.409 -32.193 1.00 47.22 87 GLN A N 1
ATOM 680 C CA . GLN A 1 87 ? -3.848 -7.235 -33.311 1.00 47.22 87 GLN A CA 1
ATOM 681 C C . GLN A 1 87 ? -4.731 -8.495 -33.281 1.00 47.22 87 GLN A C 1
ATOM 683 O O . GLN A 1 87 ? -4.897 -9.066 -32.213 1.00 47.22 87 GLN A O 1
ATOM 688 N N . ASP A 1 88 ? -5.437 -8.975 -34.299 1.00 52.66 88 ASP A N 1
ATOM 689 C CA . ASP A 1 88 ? -5.288 -8.910 -35.745 1.00 52.66 88 ASP A CA 1
ATOM 690 C C . ASP A 1 88 ? -6.658 -9.343 -36.326 1.00 52.66 88 ASP A C 1
ATOM 692 O O . ASP A 1 88 ? -7.173 -10.399 -35.955 1.00 52.66 88 ASP A O 1
ATOM 696 N N . MET A 1 89 ? -7.274 -8.571 -37.225 1.00 59.25 89 MET A N 1
ATOM 697 C CA . MET A 1 89 ? -8.212 -9.151 -38.195 1.00 59.25 89 MET A CA 1
ATOM 698 C C . MET A 1 89 ? -7.618 -8.940 -39.585 1.00 59.25 89 MET A C 1
ATOM 700 O O . MET A 1 89 ? -7.808 -7.867 -40.165 1.00 59.25 89 MET A O 1
ATOM 704 N N . PRO A 1 90 ? -6.925 -9.935 -40.163 1.00 62.75 90 PRO A N 1
ATOM 705 C CA . PRO A 1 90 ? -6.700 -9.948 -41.594 1.00 62.75 90 PRO A CA 1
ATOM 706 C C . PRO A 1 90 ? -8.047 -10.230 -42.263 1.00 62.75 90 PRO A C 1
ATOM 708 O O . PRO A 1 90 ? -8.468 -11.377 -42.405 1.00 62.75 90 PRO A O 1
ATOM 711 N N . THR A 1 91 ? -8.744 -9.173 -42.681 1.00 63.75 91 THR A N 1
ATOM 712 C CA . THR A 1 91 ? -9.851 -9.332 -43.632 1.00 63.75 91 THR A CA 1
ATOM 713 C C . THR A 1 91 ? -9.212 -9.475 -45.005 1.00 63.75 91 THR A C 1
ATOM 715 O O . THR A 1 91 ? -9.038 -8.505 -45.736 1.00 63.75 91 THR A O 1
ATOM 718 N N . GLY A 1 92 ? -8.743 -10.684 -45.305 1.00 67.75 92 GLY A N 1
ATOM 719 C CA . GLY A 1 92 ? -8.349 -11.033 -46.659 1.00 67.75 92 GLY A CA 1
ATOM 720 C C . GLY A 1 92 ? -9.574 -10.997 -47.565 1.00 67.75 92 GLY A C 1
ATOM 721 O O . GLY A 1 92 ? -10.595 -11.609 -47.250 1.00 67.75 92 GLY A O 1
ATOM 722 N N . THR A 1 93 ? -9.479 -10.291 -48.687 1.00 59.78 93 THR A N 1
ATOM 723 C CA . THR A 1 93 ? -10.165 -10.626 -49.942 1.00 59.78 93 THR A CA 1
ATOM 724 C C . THR A 1 93 ? -9.324 -10.103 -51.095 1.00 59.78 93 THR A C 1
ATOM 726 O O . THR A 1 93 ? -8.885 -8.935 -51.010 1.00 59.78 93 THR A O 1
#

Sequence (93 aa):
MQEQYSLATADETRTTDGYVYNVSVKEVPDGFQAQLVWISMPAERMEHLDEAMTTTTFHSARAAIAEAHSLALERILAWREPSSAHQDMPTGT

Radius of gyration: 17.92 Å; chains: 1; bounding box: 28×20×74 Å

pLDDT: mean 79.18, std 17.19, range [37.66, 95.19]

Secondary structure (DSSP, 8-state):
------TT--EEEEEETTEEEEEEEEEETTEEEEEEEEEE--GGGGGGTT--EEPPPBSSHHHHHHHHHHHHHHHHHHHHS---SS-------

Foldseek 3Di:
DDPPP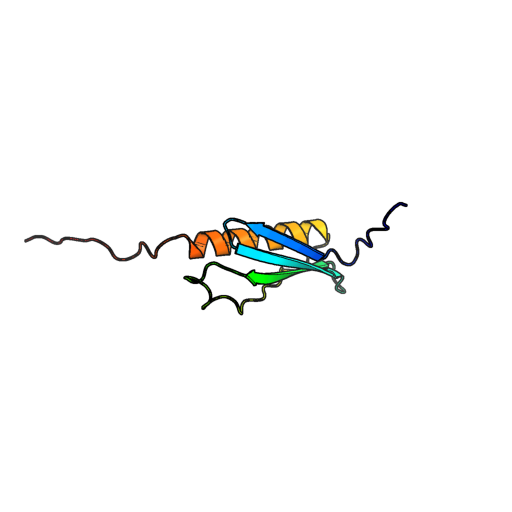PQQWDWDWDDDPQWIWIWIWHADPQAIKIKIATPDHPPVCVVPRGDIDMDDHDNHSVVNRVVSVVVVVVVVVVVPPDPPPDDDDPPDD